Protein AF-A0A0U2IM91-F1 (afdb_monomer_lite)

Sequence (144 aa):
MKRERRTKRDIENMRHECTMYLLQYKLDPHKAFEAMVKDCLISGQSIPYYIKGIKDFIRVSEELKVKLSRTEKEEEKEQKENPIDKLKKITPEQYKAEIMPIFKQQTDKEIKISLVNLWQCIDGNCFKSITNQDIRYYQELNIV

Secondary structure (DSSP, 8-state):
---PPPPHHHHHHHHHHHHHHHHHTTT-HHHHHHHHHHHHHHHTPPPPTT--SHHHHHHHHHHHHHHHHHHHHHHHHHTT--HHHHHTT--HHHIIIIIHHHHHH---HHHHHHHHHHHHHHHTT-GGG--HHHHHHHHHTT--

Structure (mmCIF, N/CA/C/O backbone):
data_AF-A0A0U2IM91-F1
#
_entry.id   AF-A0A0U2IM91-F1
#
loop_
_atom_site.group_PDB
_atom_site.id
_atom_site.type_symbol
_atom_site.label_atom_id
_atom_site.label_alt_id
_atom_site.label_comp_id
_atom_site.label_asym_id
_atom_site.label_entity_id
_atom_site.label_seq_id
_atom_site.pdbx_PDB_ins_code
_atom_site.Cartn_x
_atom_site.Cartn_y
_atom_site.Cartn_z
_atom_site.occupancy
_atom_site.B_iso_or_equiv
_atom_site.auth_seq_id
_atom_site.auth_comp_id
_atom_site.auth_asym_id
_atom_site.auth_atom_id
_atom_site.pdbx_PDB_model_num
ATOM 1 N N . MET A 1 1 ? 29.124 1.815 -29.562 1.00 51.22 1 MET A N 1
ATOM 2 C CA . MET A 1 1 ? 27.725 2.299 -29.532 1.00 51.22 1 MET A CA 1
ATOM 3 C C . MET A 1 1 ? 27.552 3.198 -28.305 1.00 51.22 1 MET A C 1
ATOM 5 O O . MET A 1 1 ? 27.675 2.702 -27.189 1.00 51.22 1 MET A O 1
ATOM 9 N N . LYS A 1 2 ? 27.399 4.522 -28.465 1.00 51.66 2 LYS A N 1
ATOM 10 C CA . LYS A 1 2 ? 27.174 5.428 -27.319 1.00 51.66 2 LYS A CA 1
ATOM 11 C C . LYS A 1 2 ? 25.787 5.125 -26.744 1.00 51.66 2 LYS A C 1
ATOM 13 O O . LYS A 1 2 ? 24.812 5.160 -27.481 1.00 51.66 2 LYS A O 1
ATOM 18 N N . ARG A 1 3 ? 25.696 4.793 -25.450 1.00 62.66 3 ARG A N 1
ATOM 19 C CA . ARG A 1 3 ? 24.399 4.618 -24.781 1.00 62.66 3 ARG A CA 1
ATOM 20 C C . ARG A 1 3 ? 23.721 5.975 -24.711 1.00 62.66 3 ARG A C 1
ATOM 22 O O . ARG A 1 3 ? 24.177 6.846 -23.972 1.00 62.66 3 ARG A O 1
ATOM 29 N N . GLU A 1 4 ? 22.644 6.134 -25.461 1.00 77.06 4 GLU A N 1
ATOM 30 C CA . GLU A 1 4 ? 21.865 7.359 -25.441 1.00 77.06 4 GLU A CA 1
ATOM 31 C C . GLU A 1 4 ? 21.287 7.594 -24.035 1.00 77.06 4 GLU A C 1
ATOM 33 O O . GLU A 1 4 ? 20.935 6.666 -23.277 1.00 77.06 4 GLU A O 1
ATOM 38 N N . ARG A 1 5 ? 21.310 8.861 -23.622 1.00 84.06 5 ARG A N 1
ATOM 39 C CA . ARG A 1 5 ? 20.795 9.273 -22.320 1.00 84.06 5 ARG A CA 1
ATOM 40 C C . ARG A 1 5 ? 19.272 9.291 -22.410 1.00 84.06 5 ARG A C 1
ATOM 42 O O . ARG A 1 5 ? 18.724 9.819 -23.364 1.00 84.06 5 ARG A O 1
ATOM 49 N N . ARG A 1 6 ? 18.605 8.729 -21.400 1.00 88.94 6 ARG A N 1
ATOM 50 C CA . ARG A 1 6 ? 17.138 8.731 -21.322 1.00 88.94 6 ARG A CA 1
ATOM 51 C C . ARG A 1 6 ? 16.614 10.160 -21.221 1.00 88.94 6 ARG A C 1
ATOM 53 O O . ARG A 1 6 ? 17.160 10.952 -20.446 1.00 88.94 6 ARG A O 1
ATOM 60 N N . THR A 1 7 ? 15.550 10.451 -21.953 1.00 93.31 7 THR A N 1
ATOM 61 C CA . THR A 1 7 ? 14.746 11.665 -21.793 1.00 93.31 7 THR A CA 1
ATOM 62 C C . THR A 1 7 ? 13.885 11.581 -20.526 1.00 93.31 7 THR A C 1
ATOM 64 O O . THR A 1 7 ? 13.794 10.532 -19.885 1.00 93.31 7 THR A O 1
ATOM 67 N N . LYS A 1 8 ? 13.230 12.686 -20.141 1.00 93.00 8 LYS A N 1
ATOM 68 C CA . LYS A 1 8 ? 12.265 12.674 -19.024 1.00 93.00 8 LYS A CA 1
ATOM 69 C C . LYS A 1 8 ? 11.107 11.705 -19.292 1.00 93.00 8 LYS A C 1
ATOM 71 O O . LYS A 1 8 ? 10.777 10.910 -18.420 1.00 93.00 8 LYS A O 1
ATOM 76 N N . ARG A 1 9 ? 10.582 11.710 -20.521 1.00 94.06 9 ARG A N 1
ATOM 77 C CA . ARG A 1 9 ? 9.499 10.820 -20.958 1.00 94.06 9 ARG A CA 1
ATOM 78 C C . ARG A 1 9 ? 9.902 9.345 -20.901 1.00 94.06 9 ARG A C 1
ATOM 80 O O . ARG A 1 9 ? 9.136 8.523 -20.420 1.00 94.06 9 ARG A O 1
ATOM 87 N N . ASP A 1 10 ? 11.131 9.016 -21.301 1.00 93.62 10 ASP A N 1
ATOM 88 C CA . ASP A 1 10 ? 11.652 7.643 -21.191 1.00 93.62 10 ASP A CA 1
ATOM 89 C C . ASP A 1 10 ? 11.705 7.162 -19.735 1.00 93.62 10 ASP A C 1
ATOM 91 O O . ASP A 1 10 ? 11.476 5.990 -19.448 1.00 93.62 10 ASP A O 1
ATOM 95 N N . ILE A 1 11 ? 12.033 8.060 -18.801 1.00 93.50 11 ILE A N 1
ATOM 96 C CA . ILE A 1 11 ? 12.065 7.741 -17.369 1.00 93.50 11 ILE A CA 1
ATOM 97 C C . ILE A 1 11 ? 10.647 7.516 -16.837 1.00 93.50 11 ILE A C 1
ATOM 99 O O . ILE A 1 11 ? 10.451 6.614 -16.027 1.00 93.50 11 ILE A O 1
ATOM 103 N N . GLU A 1 12 ? 9.667 8.302 -17.277 1.00 94.25 12 GLU A N 1
ATOM 104 C CA . GLU A 1 12 ? 8.261 8.120 -16.896 1.00 94.25 12 GLU A CA 1
ATOM 105 C C . GLU A 1 12 ? 7.701 6.796 -17.418 1.00 94.25 12 GLU A C 1
ATOM 107 O O . GLU A 1 12 ? 7.164 6.019 -16.630 1.00 94.25 12 GLU A O 1
ATOM 112 N N . ASN A 1 13 ? 7.923 6.489 -18.698 1.00 95.12 13 ASN A N 1
ATOM 113 C CA . ASN A 1 13 ? 7.506 5.222 -19.301 1.00 95.12 13 ASN A CA 1
ATOM 114 C C . ASN A 1 13 ? 8.159 4.027 -18.597 1.00 95.12 13 ASN A C 1
ATOM 116 O O . ASN A 1 13 ? 7.469 3.098 -18.187 1.00 95.12 13 ASN A O 1
ATOM 120 N N . MET A 1 14 ? 9.477 4.088 -18.368 1.00 95.75 14 MET A N 1
ATOM 121 C CA . MET A 1 14 ? 10.200 3.052 -17.625 1.00 95.75 14 MET A CA 1
ATOM 122 C C . MET A 1 14 ? 9.622 2.854 -16.220 1.00 95.75 14 MET A C 1
ATOM 124 O O . MET A 1 14 ? 9.413 1.720 -15.799 1.00 95.75 14 MET A O 1
ATOM 128 N N . ARG A 1 15 ? 9.328 3.941 -15.494 1.00 95.12 15 ARG A N 1
ATOM 129 C CA . ARG A 1 15 ? 8.728 3.855 -14.154 1.00 95.12 15 ARG A CA 1
ATOM 130 C C . ARG A 1 15 ? 7.357 3.201 -14.193 1.00 95.12 15 ARG A C 1
ATOM 132 O O . ARG A 1 15 ? 7.091 2.345 -13.352 1.00 95.12 15 ARG A O 1
ATOM 139 N N . HIS A 1 16 ? 6.509 3.609 -15.132 1.00 94.69 16 HIS A N 1
ATOM 140 C CA . HIS A 1 16 ? 5.170 3.056 -15.283 1.00 94.69 16 HIS A CA 1
ATOM 141 C C . HIS A 1 16 ? 5.233 1.547 -15.531 1.00 94.69 16 HIS A C 1
ATOM 143 O O . HIS A 1 16 ? 4.654 0.771 -14.774 1.00 94.69 16 HIS A O 1
ATOM 149 N N . GLU A 1 17 ? 6.031 1.128 -16.509 1.00 94.19 17 GLU A N 1
ATOM 150 C CA . GLU A 1 17 ? 6.134 -0.272 -16.909 1.00 94.19 17 GLU A CA 1
ATOM 151 C C . GLU A 1 17 ? 6.753 -1.137 -15.803 1.00 94.19 17 GLU A C 1
ATOM 153 O O . GLU A 1 17 ? 6.165 -2.141 -15.407 1.00 94.19 17 GLU A O 1
ATOM 158 N N . CYS A 1 18 ? 7.868 -0.705 -15.196 1.00 95.44 18 CYS A N 1
ATOM 159 C CA . CYS A 1 18 ? 8.445 -1.403 -14.044 1.00 95.44 18 CYS A CA 1
ATOM 160 C C . CYS A 1 18 ? 7.443 -1.525 -12.887 1.00 95.44 18 CYS A C 1
ATOM 162 O O . CYS A 1 18 ? 7.387 -2.572 -12.247 1.00 95.44 18 CYS A O 1
ATOM 164 N N . THR A 1 19 ? 6.650 -0.483 -12.615 1.00 94.25 19 THR A N 1
ATOM 165 C CA . THR A 1 19 ? 5.658 -0.497 -11.526 1.00 94.25 19 THR A CA 1
ATOM 166 C C . THR A 1 19 ? 4.582 -1.552 -11.761 1.00 94.25 19 THR A C 1
ATOM 168 O O . THR A 1 19 ?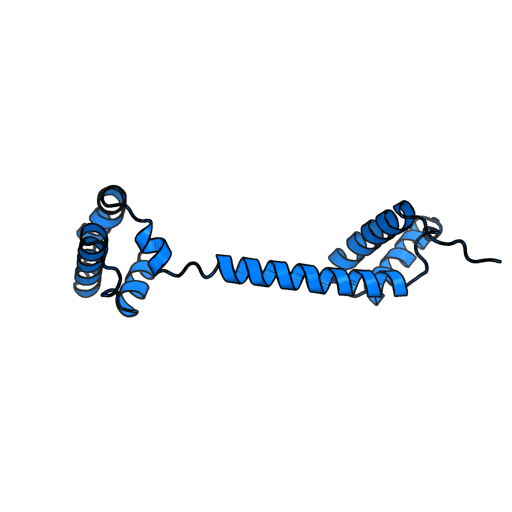 4.262 -2.287 -10.829 1.00 94.25 19 THR A O 1
ATOM 171 N N . MET A 1 20 ? 4.071 -1.677 -12.990 1.00 94.56 20 MET A N 1
ATOM 172 C CA . MET A 1 20 ? 3.038 -2.665 -13.333 1.00 94.56 20 MET A CA 1
ATOM 173 C C . MET A 1 20 ? 3.476 -4.091 -12.981 1.00 94.56 20 MET A C 1
ATOM 175 O O . MET A 1 20 ? 2.777 -4.797 -12.253 1.00 94.56 20 MET A O 1
ATOM 179 N N . TYR A 1 21 ? 4.678 -4.482 -13.406 1.00 94.69 21 TYR A N 1
ATOM 180 C CA . TYR A 1 21 ? 5.233 -5.792 -13.063 1.00 94.69 21 TYR A CA 1
ATOM 181 C C . TYR A 1 21 ? 5.579 -5.898 -11.570 1.00 94.69 21 TYR A C 1
ATOM 183 O O . TYR A 1 21 ? 5.277 -6.900 -10.928 1.00 94.69 21 TYR A O 1
ATOM 191 N N . LEU A 1 22 ? 6.188 -4.873 -10.969 1.00 94.75 22 LEU A N 1
ATOM 192 C CA . LEU A 1 22 ? 6.574 -4.922 -9.555 1.00 94.75 22 LEU A CA 1
ATOM 193 C C . LEU A 1 22 ? 5.371 -5.119 -8.626 1.00 94.75 22 LEU A C 1
ATOM 195 O O . LEU A 1 22 ? 5.481 -5.880 -7.668 1.00 94.75 22 LEU A O 1
ATOM 199 N N . LEU A 1 23 ? 4.225 -4.493 -8.906 1.00 91.00 23 LEU A N 1
ATOM 200 C CA . LEU A 1 23 ? 3.013 -4.681 -8.103 1.00 91.00 23 LEU A CA 1
ATOM 201 C C . LEU A 1 23 ? 2.474 -6.115 -8.203 1.00 91.00 23 LEU A C 1
ATOM 203 O O . LEU A 1 23 ? 2.110 -6.700 -7.183 1.00 91.00 23 LEU A O 1
ATOM 207 N N . GLN A 1 24 ? 2.506 -6.722 -9.392 1.00 92.12 24 GLN A N 1
ATOM 208 C CA . GLN A 1 24 ? 2.078 -8.111 -9.594 1.00 92.12 24 GLN A CA 1
ATOM 209 C C . GLN A 1 24 ? 2.971 -9.118 -8.849 1.00 92.12 24 GLN A C 1
ATOM 211 O O . GLN A 1 24 ? 2.486 -10.121 -8.324 1.00 92.12 24 GLN A O 1
ATOM 216 N N . TYR A 1 25 ? 4.273 -8.837 -8.758 1.00 92.88 25 TYR A N 1
ATOM 217 C CA . TYR A 1 25 ? 5.269 -9.738 -8.167 1.00 92.88 25 TYR A CA 1
ATOM 218 C C . TYR A 1 25 ? 5.727 -9.313 -6.765 1.00 92.88 25 TYR A C 1
ATOM 220 O O . TYR A 1 25 ? 6.850 -9.614 -6.359 1.00 92.88 25 TYR A O 1
ATOM 228 N N . LYS A 1 26 ? 4.857 -8.641 -5.996 1.00 90.31 26 LYS A N 1
ATOM 229 C CA . LYS A 1 26 ? 5.106 -8.262 -4.587 1.00 90.31 26 LYS A CA 1
ATOM 230 C C . LYS A 1 26 ? 6.424 -7.500 -4.385 1.00 90.31 26 LYS A C 1
ATOM 232 O O . LYS A 1 26 ? 7.160 -7.735 -3.429 1.00 90.31 26 LYS A O 1
ATOM 237 N N . LEU A 1 27 ? 6.721 -6.589 -5.306 1.00 89.31 27 LEU A N 1
ATOM 238 C CA . LEU A 1 27 ? 7.919 -5.749 -5.344 1.00 89.31 27 LEU A CA 1
ATOM 239 C C . LEU A 1 27 ? 9.246 -6.522 -5.443 1.00 89.31 27 LEU A C 1
ATOM 241 O O . LEU A 1 27 ? 10.296 -5.939 -5.160 1.00 89.31 27 LEU A O 1
ATOM 245 N N . ASP A 1 28 ? 9.233 -7.795 -5.853 1.00 93.56 28 ASP A N 1
ATOM 246 C CA . ASP A 1 28 ? 10.443 -8.562 -6.163 1.00 93.56 28 ASP A CA 1
ATOM 247 C C . ASP A 1 28 ? 10.978 -8.146 -7.549 1.00 93.56 28 ASP A C 1
ATOM 249 O O . ASP A 1 28 ? 10.369 -8.475 -8.574 1.00 93.56 28 ASP A O 1
ATOM 253 N N . PRO A 1 29 ? 12.105 -7.411 -7.619 1.00 94.69 29 PRO A N 1
ATOM 254 C CA . PRO A 1 29 ? 12.605 -6.878 -8.880 1.00 94.69 29 PRO A CA 1
ATOM 255 C C . PRO A 1 29 ? 13.158 -7.959 -9.812 1.00 94.69 29 PRO A C 1
ATOM 257 O O . PRO A 1 29 ? 13.157 -7.753 -11.025 1.00 94.69 29 PRO A O 1
ATOM 260 N N . HIS A 1 30 ? 13.609 -9.099 -9.278 1.00 95.81 30 HIS A N 1
ATOM 261 C CA . HIS A 1 30 ? 14.109 -10.204 -10.094 1.00 95.81 30 HIS A CA 1
ATOM 262 C C . HIS A 1 30 ? 12.948 -10.897 -10.796 1.00 95.81 30 HIS A C 1
ATOM 264 O O . HIS A 1 30 ? 12.947 -10.995 -12.022 1.00 95.81 30 HIS A O 1
ATOM 270 N N . LYS A 1 31 ? 11.915 -11.277 -10.037 1.00 95.75 31 LYS A N 1
ATOM 271 C CA . LYS A 1 31 ? 10.724 -11.926 -10.604 1.00 95.75 31 LYS A CA 1
ATOM 272 C C . LYS A 1 31 ? 9.972 -11.017 -11.569 1.00 95.75 31 LYS A C 1
ATOM 274 O O . LYS A 1 31 ? 9.560 -11.476 -12.629 1.00 95.75 31 LYS A O 1
ATOM 279 N N . ALA A 1 32 ? 9.836 -9.733 -11.237 1.00 95.94 32 ALA A N 1
ATOM 280 C CA . ALA A 1 32 ? 9.187 -8.754 -12.107 1.00 95.94 32 ALA A CA 1
ATOM 281 C C . ALA A 1 32 ? 9.935 -8.575 -13.440 1.00 95.94 32 ALA A C 1
ATOM 283 O O . ALA A 1 32 ? 9.312 -8.547 -14.500 1.00 95.94 32 ALA A O 1
ATOM 284 N N . PHE A 1 33 ? 11.270 -8.492 -13.402 1.00 96.88 33 PHE A N 1
ATOM 285 C CA . PHE A 1 33 ? 12.071 -8.392 -14.621 1.00 96.88 33 PHE A CA 1
ATOM 286 C C . PHE A 1 33 ? 12.005 -9.679 -15.453 1.00 96.88 33 PHE A C 1
ATOM 288 O O . PHE A 1 33 ? 11.812 -9.610 -16.664 1.00 96.88 33 PHE A O 1
ATOM 295 N N . GLU A 1 34 ? 12.112 -10.851 -14.819 1.00 96.31 34 GLU A N 1
ATOM 296 C CA . GLU A 1 34 ? 11.961 -12.140 -15.504 1.00 96.31 34 GLU A CA 1
ATOM 297 C C . GLU A 1 34 ? 10.593 -12.286 -16.174 1.00 96.31 34 GLU A C 1
ATOM 299 O O . GLU A 1 34 ? 10.516 -12.789 -17.293 1.00 96.31 34 GLU A O 1
ATOM 304 N N . ALA A 1 35 ? 9.523 -11.835 -15.517 1.00 95.88 35 ALA A N 1
ATOM 305 C CA . ALA A 1 35 ? 8.180 -11.841 -16.083 1.00 95.88 35 ALA A CA 1
ATOM 306 C C . ALA A 1 35 ? 8.082 -10.953 -17.328 1.00 95.88 35 ALA A C 1
ATOM 308 O O . ALA A 1 35 ? 7.646 -11.426 -18.371 1.00 95.88 35 ALA A O 1
ATOM 309 N N . MET A 1 36 ? 8.590 -9.719 -17.266 1.00 96.31 36 MET A N 1
ATOM 310 C CA . MET A 1 36 ? 8.612 -8.824 -18.428 1.00 96.31 36 MET A CA 1
ATOM 311 C C . MET A 1 36 ? 9.399 -9.426 -19.598 1.00 96.31 36 MET A C 1
ATOM 313 O O . MET A 1 36 ? 8.968 -9.350 -20.748 1.00 96.31 36 MET A O 1
ATOM 317 N N . VAL A 1 37 ? 10.554 -10.041 -19.322 1.00 95.56 37 VAL A N 1
ATOM 318 C CA . VAL A 1 37 ? 11.348 -10.713 -20.359 1.00 95.56 37 VAL A CA 1
ATOM 319 C C . VAL A 1 37 ? 10.558 -11.867 -20.977 1.00 95.56 37 VAL A C 1
ATOM 321 O O . VAL A 1 37 ? 10.545 -11.993 -22.200 1.00 95.56 37 VAL A O 1
ATOM 324 N N . LYS A 1 38 ? 9.871 -12.681 -20.166 1.00 95.94 38 LYS A N 1
ATOM 325 C CA . LYS A 1 38 ? 9.007 -13.763 -20.663 1.00 95.94 38 LYS A CA 1
ATOM 326 C C . LYS A 1 38 ? 7.882 -13.227 -21.546 1.00 95.94 38 LYS A C 1
ATOM 328 O O . LYS A 1 38 ? 7.695 -13.754 -22.636 1.00 95.94 38 LYS A O 1
ATOM 333 N N . ASP A 1 39 ? 7.204 -12.162 -21.135 1.00 95.31 39 ASP A N 1
ATOM 334 C CA . ASP A 1 39 ? 6.096 -11.575 -21.898 1.00 95.31 39 ASP A CA 1
ATOM 335 C C . ASP A 1 39 ? 6.569 -10.988 -23.237 1.00 95.31 39 ASP A C 1
ATOM 337 O O . ASP A 1 39 ? 5.933 -11.199 -24.272 1.00 95.31 39 ASP A O 1
ATOM 341 N N . CYS A 1 40 ? 7.736 -10.335 -23.258 1.00 94.38 40 CYS A N 1
ATOM 342 C CA . CYS A 1 40 ? 8.383 -9.872 -24.492 1.00 94.38 40 CYS A CA 1
ATOM 343 C C . CYS A 1 40 ? 8.716 -11.044 -25.432 1.00 94.38 40 CYS A C 1
ATOM 345 O O . CYS A 1 40 ? 8.435 -10.989 -26.627 1.00 94.38 40 CYS A O 1
ATOM 347 N N . LEU A 1 41 ? 9.264 -12.139 -24.892 1.00 94.12 41 LEU A N 1
ATOM 348 C CA . LEU A 1 41 ? 9.589 -13.332 -25.679 1.00 94.12 41 LEU A CA 1
ATOM 349 C C . LEU A 1 41 ? 8.337 -14.016 -26.245 1.00 94.12 41 LEU A C 1
ATOM 351 O O . LEU A 1 41 ? 8.341 -14.409 -27.408 1.00 94.12 41 LEU A O 1
ATOM 355 N N . ILE A 1 42 ? 7.267 -14.130 -25.451 1.00 95.06 42 ILE A N 1
ATOM 356 C CA . ILE A 1 42 ? 5.997 -14.749 -25.868 1.00 95.06 42 ILE A CA 1
ATOM 357 C C . ILE A 1 42 ? 5.301 -13.902 -26.940 1.00 95.06 42 ILE A C 1
ATOM 359 O O . ILE A 1 42 ? 4.773 -14.442 -27.908 1.00 95.06 42 ILE A O 1
ATOM 363 N N . SER A 1 43 ? 5.316 -12.577 -26.789 1.00 93.62 43 SER A N 1
ATOM 364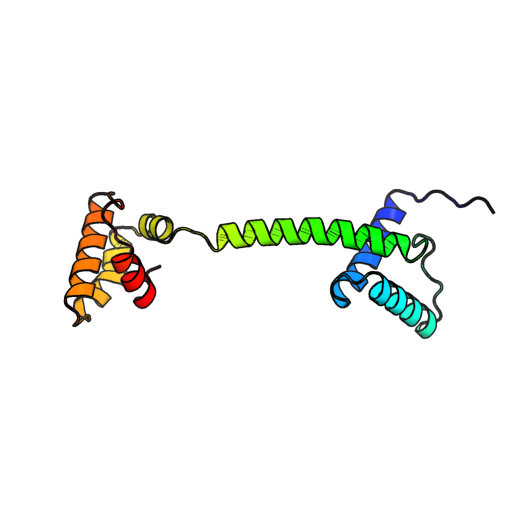 C CA . SER A 1 43 ? 4.708 -11.639 -27.745 1.00 93.62 43 SER A CA 1
ATOM 365 C C . SER A 1 43 ? 5.565 -11.375 -28.988 1.00 93.62 43 SER A C 1
ATOM 367 O O . SER A 1 43 ? 5.105 -10.714 -29.919 1.00 93.62 43 SER A O 1
ATOM 369 N N . GLY A 1 44 ? 6.812 -11.860 -29.013 1.00 93.75 44 GLY A N 1
ATOM 370 C CA . GLY A 1 44 ? 7.781 -11.558 -30.068 1.00 93.75 44 GLY A CA 1
ATOM 371 C C . GLY A 1 44 ? 8.234 -10.093 -30.086 1.00 93.75 44 GLY A C 1
ATOM 372 O O . GLY A 1 44 ? 8.819 -9.644 -31.072 1.00 93.75 44 GLY A O 1
ATOM 373 N N . GLN A 1 45 ? 7.959 -9.332 -29.025 1.00 92.62 45 GLN A N 1
ATOM 374 C CA . GLN A 1 45 ? 8.355 -7.935 -28.912 1.00 92.62 45 GLN A CA 1
ATOM 375 C C . GLN A 1 45 ? 9.752 -7.809 -28.302 1.00 92.62 45 GLN A C 1
ATOM 377 O O . GLN A 1 45 ? 10.150 -8.549 -27.403 1.00 92.62 45 GLN A O 1
ATOM 382 N N . SER A 1 46 ? 10.524 -6.836 -28.782 1.00 92.00 46 SER A N 1
ATOM 383 C CA . SER A 1 46 ? 11.785 -6.474 -28.137 1.00 92.00 46 SER A CA 1
ATOM 384 C C . SER A 1 46 ? 11.519 -5.760 -26.817 1.00 92.00 46 SER A C 1
ATOM 386 O O . SER A 1 46 ? 10.613 -4.930 -26.742 1.00 92.00 46 SER A O 1
ATOM 388 N N . ILE A 1 47 ? 12.382 -5.987 -25.824 1.00 91.62 47 ILE A N 1
ATOM 389 C CA . ILE A 1 47 ? 12.361 -5.219 -24.575 1.00 91.62 47 ILE A CA 1
ATOM 390 C C . ILE A 1 47 ? 12.418 -3.714 -24.904 1.00 91.62 47 ILE A C 1
ATOM 392 O O . ILE A 1 47 ? 13.288 -3.304 -25.684 1.00 91.62 47 ILE A O 1
ATOM 396 N N . PRO A 1 48 ? 11.540 -2.883 -24.312 1.00 92.31 48 PRO A N 1
ATOM 397 C CA . PRO A 1 48 ? 11.516 -1.451 -24.575 1.00 92.31 48 PRO A CA 1
ATOM 398 C C . PRO A 1 48 ? 12.875 -0.785 -24.339 1.00 92.31 48 PRO A C 1
ATOM 400 O O . PRO A 1 48 ? 13.514 -0.972 -23.304 1.00 92.31 48 PRO A O 1
ATOM 403 N N . TYR A 1 49 ? 13.311 0.049 -25.287 1.00 92.19 49 TYR A N 1
ATOM 404 C CA . TYR A 1 49 ? 14.659 0.637 -25.293 1.00 92.19 49 TYR A CA 1
ATOM 405 C C . TYR A 1 49 ? 14.979 1.495 -24.051 1.00 92.19 49 TYR A C 1
ATOM 407 O O . TYR A 1 49 ? 16.146 1.687 -23.693 1.00 92.19 49 TYR A O 1
ATOM 415 N N . TYR A 1 50 ? 13.954 2.041 -23.391 1.00 92.69 50 TYR A N 1
ATOM 416 C CA . TYR A 1 50 ? 14.092 2.867 -22.191 1.00 92.69 50 TYR A CA 1
ATOM 417 C C . TYR A 1 50 ? 14.270 2.046 -20.898 1.00 92.69 50 TYR A C 1
ATOM 419 O O . TYR A 1 50 ? 14.654 2.615 -19.864 1.00 92.69 50 TYR A O 1
ATOM 427 N N . ILE A 1 51 ? 14.073 0.723 -20.963 1.00 93.38 51 ILE A N 1
ATOM 428 C CA . ILE A 1 51 ? 14.384 -0.233 -19.899 1.00 93.38 51 ILE A CA 1
ATOM 429 C C . ILE A 1 51 ? 15.797 -0.767 -20.131 1.00 93.38 51 ILE A C 1
ATOM 431 O O . ILE A 1 51 ? 16.072 -1.524 -21.057 1.00 93.38 51 ILE A O 1
ATOM 435 N N . LYS A 1 52 ? 16.732 -0.383 -19.258 1.00 90.31 52 LYS A N 1
ATOM 436 C CA . LYS A 1 52 ? 18.154 -0.752 -19.380 1.00 90.31 52 LYS A CA 1
ATOM 437 C C . LYS A 1 52 ? 18.498 -2.070 -18.675 1.00 90.31 52 LYS A C 1
ATOM 439 O O . LYS A 1 52 ? 19.678 -2.410 -18.569 1.00 90.31 52 LYS A O 1
ATOM 444 N N . GLY A 1 53 ? 17.488 -2.793 -18.192 1.00 91.94 53 GLY A N 1
ATOM 445 C CA . GLY A 1 53 ? 17.594 -4.091 -17.525 1.00 91.94 53 GLY A CA 1
ATOM 446 C C . GLY A 1 53 ? 17.166 -4.051 -16.057 1.00 91.94 53 GLY A C 1
ATOM 447 O O . GLY A 1 53 ? 16.593 -3.072 -15.581 1.00 91.94 53 GLY A O 1
ATOM 448 N N . ILE A 1 54 ? 17.504 -5.108 -15.316 1.00 95.44 54 ILE A N 1
ATOM 449 C CA . ILE A 1 54 ? 17.051 -5.333 -13.932 1.00 95.44 54 ILE A CA 1
ATOM 450 C C . ILE A 1 54 ? 17.333 -4.177 -12.956 1.0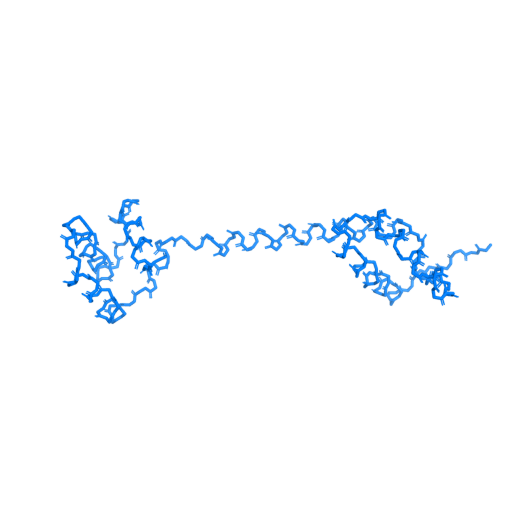0 95.44 54 ILE A C 1
ATOM 452 O O . ILE A 1 54 ? 16.577 -3.960 -12.015 1.00 95.44 54 ILE A O 1
ATOM 456 N N . LYS A 1 55 ? 18.383 -3.377 -13.186 1.00 94.31 55 LYS A N 1
ATOM 457 C CA . LYS A 1 55 ? 18.706 -2.222 -12.327 1.00 94.31 55 LYS A CA 1
ATOM 458 C C . LYS A 1 55 ? 17.580 -1.189 -12.270 1.00 94.31 55 LYS A C 1
ATOM 460 O O . LYS A 1 55 ? 17.426 -0.520 -11.252 1.00 94.31 55 LYS A O 1
ATOM 465 N N . ASP A 1 56 ? 16.809 -1.053 -13.346 1.00 94.81 56 ASP A N 1
ATOM 466 C CA . ASP A 1 56 ? 15.651 -0.162 -13.356 1.00 94.81 56 ASP A CA 1
ATOM 467 C C . ASP A 1 56 ? 14.537 -0.690 -12.442 1.00 94.81 56 ASP A C 1
ATOM 469 O O . ASP A 1 56 ? 13.992 0.079 -11.654 1.00 94.81 56 ASP A O 1
ATOM 473 N N . PHE A 1 57 ? 14.300 -2.004 -12.442 1.00 96.81 57 PHE A N 1
ATOM 474 C CA . PHE A 1 57 ? 13.343 -2.664 -11.550 1.00 96.81 57 PHE A CA 1
ATOM 475 C C . PHE A 1 57 ? 13.754 -2.567 -10.079 1.00 96.81 57 PHE A C 1
ATOM 477 O O . PHE A 1 57 ? 12.913 -2.271 -9.235 1.00 96.81 57 PHE A O 1
ATOM 484 N N . ILE A 1 58 ? 15.041 -2.758 -9.766 1.00 95.12 58 ILE A N 1
ATOM 485 C CA . ILE A 1 58 ? 15.561 -2.607 -8.395 1.00 95.12 58 ILE A CA 1
ATOM 486 C C . ILE A 1 58 ? 15.299 -1.187 -7.888 1.00 95.12 58 ILE A C 1
ATOM 488 O O . ILE A 1 58 ? 14.683 -1.011 -6.839 1.00 95.12 58 ILE A O 1
ATOM 492 N N . ARG A 1 59 ? 15.682 -0.173 -8.674 1.00 94.31 59 ARG A N 1
ATOM 493 C CA . ARG A 1 59 ? 15.482 1.231 -8.301 1.00 94.31 59 ARG A CA 1
ATOM 494 C C . ARG A 1 59 ? 14.004 1.569 -8.091 1.00 94.31 59 ARG A C 1
ATOM 496 O O . ARG A 1 59 ? 13.664 2.227 -7.115 1.00 94.31 59 ARG A O 1
ATOM 503 N N . VAL A 1 60 ? 13.124 1.142 -9.000 1.00 94.19 60 VAL A N 1
ATOM 504 C CA . VAL A 1 60 ? 11.683 1.420 -8.875 1.00 94.19 60 VAL A CA 1
ATOM 505 C C . VAL A 1 60 ? 11.079 0.664 -7.684 1.00 94.19 60 VAL A C 1
ATOM 507 O O . VAL A 1 60 ? 10.250 1.229 -6.978 1.00 94.19 60 VAL A O 1
ATOM 510 N N . SER A 1 61 ? 11.530 -0.562 -7.396 1.00 94.19 61 SER A N 1
ATOM 511 C CA . SER A 1 61 ? 11.105 -1.327 -6.212 1.00 94.19 61 SER A CA 1
ATOM 512 C C . SER A 1 61 ? 11.441 -0.594 -4.913 1.00 94.19 61 SER A C 1
ATOM 514 O O . SER A 1 61 ? 10.580 -0.448 -4.048 1.00 94.19 61 SER A O 1
ATOM 516 N N . GLU A 1 62 ? 12.660 -0.068 -4.788 1.00 92.56 62 GLU A N 1
ATOM 517 C CA . GLU A 1 62 ? 13.074 0.728 -3.626 1.00 92.56 62 GLU A CA 1
ATOM 518 C C . GLU A 1 62 ? 12.233 2.005 -3.477 1.00 92.56 62 GLU A C 1
ATOM 520 O O . GLU A 1 62 ? 11.731 2.287 -2.386 1.00 92.56 62 GLU A O 1
ATOM 525 N N . GLU A 1 63 ? 12.006 2.741 -4.573 1.00 90.81 63 GLU A N 1
ATOM 526 C CA . GLU A 1 63 ? 11.136 3.927 -4.577 1.00 90.81 63 GLU A CA 1
ATOM 527 C C . GLU A 1 63 ? 9.698 3.585 -4.131 1.00 90.81 63 GLU A C 1
ATOM 529 O O . GLU A 1 63 ? 9.093 4.338 -3.363 1.00 90.81 63 GLU A O 1
ATOM 534 N N . LEU A 1 64 ? 9.149 2.451 -4.583 1.00 89.69 64 LEU A N 1
ATOM 535 C CA . LEU A 1 64 ? 7.799 1.996 -4.229 1.00 89.69 64 LEU A CA 1
ATOM 536 C C . LEU A 1 64 ? 7.700 1.529 -2.775 1.00 89.69 64 LEU A C 1
ATOM 538 O O . LEU A 1 64 ? 6.741 1.894 -2.102 1.00 89.69 64 LEU A O 1
ATOM 542 N N . LYS A 1 65 ? 8.693 0.798 -2.255 1.00 88.19 65 LYS A N 1
ATOM 543 C CA . LYS A 1 65 ? 8.732 0.380 -0.840 1.00 88.19 65 LYS A CA 1
ATOM 544 C C . LYS A 1 65 ? 8.700 1.575 0.109 1.00 88.19 65 LYS A C 1
ATOM 546 O O . LYS A 1 65 ? 8.008 1.552 1.126 1.00 88.19 65 LYS A O 1
ATOM 551 N N . VAL A 1 66 ? 9.417 2.649 -0.226 1.00 83.31 66 VAL A N 1
ATOM 552 C CA . VAL A 1 66 ? 9.405 3.880 0.580 1.00 83.31 66 VAL A CA 1
ATOM 553 C C . VAL A 1 66 ? 8.044 4.573 0.518 1.00 83.31 66 VAL A C 1
ATOM 555 O O . VAL A 1 66 ? 7.600 5.122 1.521 1.00 83.31 66 VAL A O 1
ATOM 558 N N . LYS A 1 67 ? 7.368 4.555 -0.635 1.00 80.06 67 LYS A N 1
ATOM 559 C CA . LYS A 1 67 ? 6.030 5.146 -0.775 1.00 80.06 67 LYS A CA 1
ATOM 560 C C . LYS A 1 67 ? 4.972 4.342 -0.023 1.00 80.06 67 LYS A C 1
ATOM 562 O O . LYS A 1 67 ? 4.255 4.926 0.773 1.00 80.06 67 LYS A O 1
ATOM 567 N N . LEU A 1 68 ? 4.942 3.024 -0.207 1.00 76.38 68 LEU A N 1
ATOM 568 C CA . LEU A 1 68 ? 3.979 2.142 0.456 1.00 76.38 68 LEU A CA 1
ATOM 569 C C . LEU A 1 68 ? 4.148 2.164 1.976 1.00 76.38 68 LEU A C 1
ATOM 571 O O . LEU A 1 68 ? 3.168 2.337 2.681 1.00 76.38 68 LEU A O 1
ATOM 575 N N . SER A 1 69 ? 5.383 2.145 2.487 1.00 70.56 69 SER A N 1
ATOM 576 C CA . SER A 1 69 ? 5.619 2.264 3.937 1.00 70.56 69 SER A CA 1
ATOM 577 C C . SER A 1 69 ? 5.252 3.636 4.518 1.00 70.56 69 SER A C 1
ATOM 579 O O . SER A 1 69 ? 5.079 3.766 5.729 1.00 70.56 69 SER A O 1
ATOM 581 N N . ARG A 1 70 ? 5.156 4.686 3.691 1.00 64.44 70 ARG A N 1
ATOM 582 C CA . ARG A 1 70 ? 4.605 5.983 4.115 1.00 64.44 70 ARG A CA 1
ATOM 583 C C . ARG A 1 70 ? 3.083 5.949 4.141 1.00 64.44 70 ARG A C 1
ATOM 585 O O . ARG A 1 70 ? 2.522 6.416 5.122 1.00 64.44 70 ARG A O 1
ATOM 592 N N . THR A 1 71 ? 2.453 5.356 3.131 1.00 60.56 71 THR A N 1
ATOM 593 C CA . THR A 1 71 ? 0.996 5.180 3.082 1.00 60.56 71 THR A CA 1
ATOM 594 C C . THR A 1 71 ? 0.507 4.287 4.224 1.00 60.56 71 THR A C 1
ATOM 596 O O . THR A 1 71 ? -0.391 4.689 4.946 1.00 60.56 71 THR A O 1
ATOM 599 N N . GLU A 1 72 ? 1.178 3.166 4.504 1.00 58.84 72 GLU A N 1
ATOM 600 C CA . GLU A 1 72 ? 0.867 2.297 5.653 1.00 5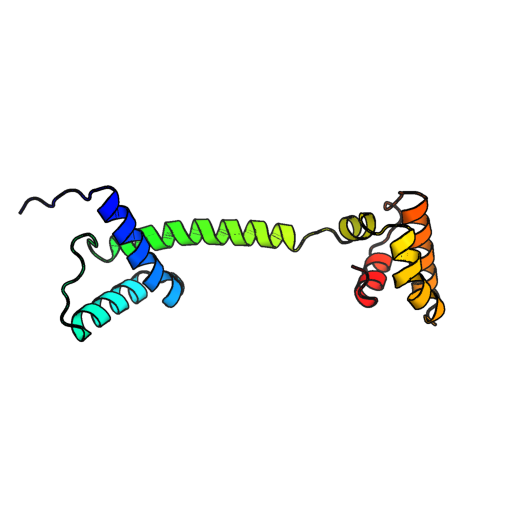8.84 72 GLU A CA 1
ATOM 601 C C . GLU A 1 72 ? 0.983 3.044 6.991 1.00 58.84 72 GLU A C 1
ATOM 603 O O . GLU A 1 72 ? 0.176 2.849 7.891 1.00 58.84 72 GLU A O 1
ATOM 608 N N . LYS A 1 73 ? 1.954 3.958 7.130 1.00 56.66 73 LYS A N 1
ATOM 609 C CA . LYS A 1 73 ? 2.089 4.802 8.332 1.00 56.66 73 LYS A CA 1
ATOM 610 C C . LYS A 1 73 ? 1.024 5.890 8.443 1.00 56.66 73 LYS A C 1
ATOM 612 O O . LYS A 1 73 ? 0.814 6.408 9.540 1.00 56.66 73 LYS A O 1
ATOM 617 N N . GLU A 1 74 ? 0.420 6.299 7.336 1.00 53.81 74 GLU A N 1
ATOM 618 C CA . GLU A 1 74 ? -0.709 7.230 7.317 1.00 53.81 74 GLU A CA 1
ATOM 619 C C . GLU A 1 74 ? -2.016 6.476 7.606 1.00 53.81 74 GLU A C 1
ATOM 621 O O . GLU A 1 74 ? -2.782 6.913 8.461 1.00 53.81 74 GLU A O 1
ATOM 626 N N . GLU A 1 75 ? -2.194 5.275 7.054 1.00 51.94 75 GLU A N 1
ATOM 627 C CA . GLU A 1 75 ? -3.318 4.380 7.356 1.00 51.94 75 GLU A CA 1
ATOM 628 C C . GLU A 1 75 ? -3.288 3.863 8.808 1.00 51.94 75 GLU A C 1
ATOM 630 O O . GLU A 1 75 ? -4.322 3.831 9.470 1.00 51.94 75 GLU A O 1
ATOM 635 N N . GLU A 1 76 ? -2.117 3.552 9.379 1.00 48.84 76 GLU A N 1
ATOM 636 C CA . GLU A 1 76 ? -1.980 3.244 10.815 1.00 48.84 76 GLU A CA 1
ATOM 637 C C . GLU A 1 76 ? -2.307 4.446 11.715 1.00 48.84 76 GLU A C 1
ATOM 639 O O . GLU A 1 76 ? -2.654 4.270 12.887 1.00 48.84 76 GLU A O 1
ATOM 644 N N . LYS A 1 77 ? -2.177 5.676 11.204 1.00 49.78 77 LYS A N 1
ATOM 645 C CA . LYS A 1 77 ? -2.594 6.885 11.926 1.00 49.78 77 LYS A CA 1
ATOM 646 C C . LYS A 1 77 ? -4.097 7.122 11.806 1.00 49.78 77 LYS A C 1
ATOM 648 O O . LYS A 1 77 ? -4.690 7.552 12.788 1.00 49.78 77 LYS A O 1
ATOM 653 N N . GLU A 1 78 ? -4.714 6.788 10.675 1.00 48.50 78 GLU A N 1
ATOM 654 C CA . GLU A 1 78 ? -6.173 6.837 10.505 1.00 48.50 78 GLU A CA 1
ATOM 655 C C . GLU A 1 78 ? -6.891 5.708 11.268 1.00 48.50 78 GLU A C 1
ATOM 657 O O . GLU A 1 78 ? -7.931 5.942 11.881 1.00 48.50 78 GLU A O 1
ATOM 662 N N . GLN A 1 79 ? -6.303 4.509 11.358 1.00 49.09 79 GLN A N 1
ATOM 663 C CA . GLN A 1 79 ? -6.823 3.412 12.194 1.00 49.09 79 GLN A CA 1
ATOM 664 C C . GLN A 1 79 ? -6.615 3.636 13.702 1.00 49.09 79 GLN A C 1
ATOM 666 O O . GLN A 1 79 ? -7.197 2.924 14.520 1.00 49.09 79 GLN A O 1
ATOM 671 N N . LYS A 1 80 ? -5.828 4.647 14.089 1.00 49.97 80 LYS A N 1
ATOM 672 C CA . LYS A 1 80 ? -5.683 5.125 15.471 1.00 49.97 80 LYS A CA 1
ATOM 673 C C . LYS A 1 80 ? -6.419 6.448 15.699 1.00 49.97 80 LYS A C 1
ATOM 675 O O . LYS A 1 80 ? -5.921 7.295 16.442 1.00 49.97 80 LYS A O 1
ATOM 680 N N . GLU A 1 81 ? -7.614 6.642 15.134 1.00 53.25 81 GLU A N 1
ATOM 681 C CA . GLU A 1 81 ? -8.539 7.576 15.786 1.00 53.25 81 GLU A CA 1
ATOM 682 C C . GLU A 1 81 ? -8.776 7.056 17.207 1.00 53.25 81 GLU A C 1
ATOM 684 O O . GLU A 1 81 ? -9.382 6.003 17.417 1.00 53.25 81 GLU A O 1
ATOM 689 N N . ASN A 1 82 ? -8.210 7.765 18.185 1.00 68.00 82 ASN A N 1
ATOM 690 C CA . ASN A 1 82 ? -8.353 7.447 19.593 1.00 68.00 82 ASN A CA 1
ATOM 691 C C . ASN A 1 82 ? -9.860 7.303 19.873 1.00 68.00 82 ASN A C 1
ATOM 693 O O . ASN A 1 82 ? -10.610 8.202 19.486 1.00 68.00 82 ASN A O 1
ATOM 697 N N . PRO A 1 83 ? -10.336 6.221 20.515 1.00 68.69 83 PRO A N 1
ATOM 698 C CA . PRO A 1 83 ? -11.758 6.043 20.814 1.00 68.69 83 PRO A CA 1
ATOM 699 C C . PRO A 1 83 ? -12.382 7.291 21.455 1.00 68.69 83 PRO A C 1
ATOM 701 O O . PRO A 1 83 ? -13.511 7.666 21.165 1.00 68.69 83 PRO A O 1
ATOM 704 N N . ILE A 1 84 ? -11.594 8.020 22.245 1.00 71.06 84 ILE A N 1
ATOM 705 C CA . ILE A 1 84 ? -11.982 9.295 22.852 1.00 71.06 84 ILE A CA 1
ATOM 706 C C . ILE A 1 84 ? -12.280 10.388 21.809 1.00 71.06 84 ILE A C 1
ATOM 708 O O . ILE A 1 84 ? -13.209 11.168 21.994 1.00 71.06 84 ILE A O 1
ATOM 712 N N . ASP A 1 85 ? -11.525 10.468 20.716 1.00 72.81 85 ASP A N 1
ATOM 713 C CA . ASP A 1 85 ? -11.742 11.470 19.667 1.00 72.81 85 ASP A CA 1
ATOM 714 C C . ASP A 1 85 ? -12.970 11.152 18.806 1.00 72.81 85 ASP A C 1
ATOM 716 O O . ASP A 1 85 ? -13.638 12.077 18.350 1.00 72.81 85 ASP A O 1
ATOM 720 N N . LYS A 1 86 ? -13.338 9.872 18.660 1.00 74.38 86 LYS A N 1
ATOM 721 C CA . LYS A 1 86 ? -14.648 9.482 18.114 1.00 74.38 86 LYS A CA 1
ATOM 722 C C . LYS A 1 86 ? -15.786 9.836 19.074 1.00 74.38 86 LYS A C 1
ATOM 724 O O . LYS A 1 86 ? -16.773 10.425 18.645 1.00 74.38 86 LYS A O 1
ATOM 729 N N . LEU A 1 87 ? -15.622 9.576 20.375 1.00 76.31 87 LEU A N 1
ATOM 730 C CA . LEU A 1 87 ? -16.616 9.936 21.397 1.00 76.31 87 LEU A CA 1
ATOM 731 C C . LEU A 1 87 ? -16.860 11.453 21.475 1.00 76.31 87 LEU A C 1
ATOM 733 O O . LEU A 1 87 ? -17.998 11.875 21.655 1.00 76.31 87 LEU A O 1
ATOM 737 N N . LYS A 1 88 ? -15.827 12.282 21.272 1.00 77.31 88 LYS A N 1
ATOM 738 C CA . LYS A 1 88 ? -15.961 13.752 21.197 1.00 77.31 88 LYS A CA 1
ATOM 739 C C . LYS A 1 88 ? -16.798 14.243 20.015 1.00 77.31 88 LYS A C 1
ATOM 741 O O . LYS A 1 88 ? -17.282 15.370 20.059 1.00 77.31 88 LYS A O 1
ATOM 746 N N . LYS A 1 89 ? -16.926 13.449 18.948 1.00 80.88 89 LYS A N 1
ATOM 747 C CA . LYS A 1 89 ? -17.734 13.805 17.770 1.00 80.88 89 LYS A CA 1
ATOM 748 C C . LYS A 1 89 ? -19.224 13.519 17.981 1.00 80.88 89 LYS A C 1
ATOM 750 O O . LYS A 1 89 ? -20.026 13.996 17.185 1.00 80.88 89 LYS A O 1
ATOM 755 N N . ILE A 1 90 ? -19.587 12.766 19.024 1.00 80.94 90 ILE A N 1
ATOM 756 C CA . ILE A 1 90 ? -20.978 12.427 19.331 1.00 80.94 90 ILE A CA 1
ATOM 757 C C . ILE A 1 90 ? -21.677 13.665 19.888 1.00 80.94 90 ILE A C 1
ATOM 759 O O . ILE A 1 90 ? -21.319 14.167 20.956 1.00 80.94 90 ILE A O 1
ATOM 763 N N . THR A 1 91 ? -22.695 14.148 19.181 1.00 81.31 91 THR A N 1
ATOM 764 C CA . THR A 1 91 ? -23.509 15.266 19.666 1.00 81.31 91 THR A CA 1
ATOM 765 C C . THR A 1 91 ? -24.565 14.797 20.676 1.00 81.31 91 THR A C 1
ATOM 767 O O . THR A 1 91 ? -24.957 13.622 20.680 1.00 81.31 91 THR A O 1
ATOM 770 N N . PRO A 1 92 ? -25.091 15.696 21.529 1.00 81.12 92 PRO A N 1
ATOM 771 C CA . PRO A 1 92 ? -26.173 15.357 22.452 1.00 81.12 92 PRO A CA 1
ATOM 772 C C . PRO A 1 92 ? -27.419 14.785 21.752 1.00 81.12 92 PRO A C 1
ATOM 774 O O . PRO A 1 92 ? -28.126 13.943 22.311 1.00 81.12 92 PRO A O 1
ATOM 777 N N . GLU A 1 93 ? -27.696 15.226 20.524 1.00 81.62 93 GLU A N 1
ATOM 778 C CA . GLU A 1 93 ? -28.799 14.734 19.697 1.00 81.62 93 GLU A CA 1
ATOM 779 C C . GLU A 1 93 ? -28.548 13.301 19.216 1.00 81.62 93 GLU A C 1
ATOM 781 O O . GLU A 1 93 ? -29.448 12.464 19.308 1.00 81.62 93 GLU A O 1
ATOM 786 N N . GLN A 1 94 ? -27.322 12.998 18.778 1.00 81.06 94 GLN A N 1
ATOM 787 C CA . GLN A 1 94 ? -26.919 11.649 18.368 1.00 81.06 94 GLN A CA 1
ATOM 788 C C . GLN A 1 94 ? -26.973 10.673 19.543 1.00 81.06 94 GLN A C 1
ATOM 790 O O . GLN A 1 94 ? -27.521 9.578 19.417 1.00 81.06 94 GLN A O 1
ATOM 795 N N . TYR A 1 95 ? -26.521 11.099 20.725 1.00 82.00 95 TYR A N 1
ATOM 796 C CA . TYR A 1 95 ? -26.636 10.286 21.934 1.00 82.00 95 TYR A CA 1
ATOM 797 C C . TYR A 1 95 ? -28.100 9.918 22.235 1.00 82.00 95 TYR A C 1
ATOM 799 O O . TYR A 1 95 ? -28.417 8.766 22.543 1.00 82.00 95 TYR A O 1
ATOM 807 N N . LYS A 1 96 ? -29.026 10.879 22.118 1.00 81.69 96 LYS A N 1
ATOM 808 C CA . LYS A 1 96 ? -30.459 10.635 22.351 1.00 81.69 96 LYS A CA 1
ATOM 809 C C . LYS A 1 96 ? -31.088 9.718 21.302 1.00 81.69 96 LYS A C 1
ATOM 811 O O . LYS A 1 96 ? -31.994 8.962 21.653 1.00 81.69 96 LYS A O 1
ATOM 816 N N . ALA A 1 97 ? -30.642 9.792 20.052 1.00 81.38 97 ALA A N 1
ATOM 817 C CA . ALA A 1 97 ? -31.185 8.991 18.962 1.00 81.38 97 ALA A CA 1
ATOM 818 C C . ALA A 1 97 ? -30.657 7.548 18.973 1.00 81.38 97 ALA A C 1
ATOM 820 O O . ALA A 1 97 ? -31.440 6.617 18.801 1.00 81.38 97 ALA A O 1
ATOM 821 N N . GLU A 1 98 ? -29.358 7.358 19.214 1.00 82.06 98 GLU A N 1
ATOM 822 C CA . GLU A 1 98 ? -28.676 6.080 18.965 1.00 82.06 98 GLU A CA 1
ATOM 823 C C . GLU A 1 98 ? -28.280 5.354 20.258 1.00 82.06 98 GLU A C 1
ATOM 825 O O . GLU A 1 98 ? -28.424 4.137 20.355 1.00 82.06 98 GLU A O 1
ATOM 830 N N . ILE A 1 99 ? -27.870 6.085 21.300 1.00 82.31 99 ILE A N 1
ATOM 831 C CA . ILE A 1 99 ? -27.310 5.498 22.532 1.00 82.31 99 ILE A CA 1
ATOM 832 C C . ILE A 1 99 ? -28.375 5.341 23.631 1.00 82.31 99 ILE A C 1
ATOM 834 O O . ILE A 1 99 ? -28.394 4.350 24.365 1.00 82.31 99 ILE A O 1
ATOM 838 N N . MET A 1 100 ? -29.332 6.268 23.725 1.00 82.50 100 MET A N 1
ATOM 839 C CA . MET A 1 100 ? -30.447 6.194 24.682 1.00 82.50 100 MET A CA 1
ATOM 840 C C . MET A 1 100 ? -31.328 4.934 24.522 1.00 82.50 100 MET A C 1
ATOM 842 O O . MET A 1 100 ? -31.741 4.370 25.541 1.00 82.50 100 MET A O 1
ATOM 846 N N . PRO A 1 101 ? -31.641 4.447 23.303 1.00 84.38 101 PRO A N 1
ATOM 847 C CA . PRO A 1 101 ? -32.348 3.177 23.135 1.00 84.38 101 PRO A CA 1
ATOM 848 C C . PRO A 1 101 ? -31.545 1.986 23.668 1.00 84.38 101 PRO A C 1
ATOM 850 O O . PRO A 1 101 ? -32.117 1.127 24.340 1.00 84.38 101 PRO A O 1
ATOM 853 N N . ILE A 1 102 ? -30.224 1.977 23.446 1.00 82.50 102 ILE A N 1
ATOM 854 C CA . ILE A 1 102 ? -29.311 0.942 23.953 1.00 82.50 102 ILE A CA 1
ATOM 855 C C . ILE A 1 102 ? -29.335 0.946 25.484 1.00 82.50 102 ILE A C 1
ATOM 857 O O . ILE A 1 102 ? -29.556 -0.094 26.098 1.00 82.50 102 ILE A O 1
ATOM 861 N N . PHE A 1 103 ? -29.236 2.121 26.114 1.00 82.69 103 PHE A N 1
ATOM 862 C CA . PHE A 1 103 ? -29.355 2.256 27.570 1.00 82.69 103 PHE A CA 1
ATOM 863 C C . PHE A 1 103 ? -30.665 1.666 28.123 1.00 82.69 103 PHE A C 1
ATOM 865 O O . PHE A 1 103 ? -30.659 0.990 29.155 1.00 82.69 103 PHE A O 1
ATOM 872 N N . LYS A 1 104 ? -31.793 1.896 27.437 1.00 81.38 104 LYS A N 1
ATOM 873 C CA . LYS A 1 104 ? -33.108 1.374 27.851 1.00 81.38 104 LYS A CA 1
ATOM 874 C C . LYS A 1 104 ? -33.212 -0.146 27.725 1.00 81.38 104 LYS A C 1
ATOM 876 O O . LYS A 1 104 ? -33.920 -0.757 28.522 1.00 81.38 104 LYS A O 1
ATOM 881 N N . GLN A 1 105 ? -32.534 -0.738 26.745 1.00 84.56 105 GLN A N 1
ATOM 882 C CA . GLN A 1 105 ? -32.538 -2.183 26.504 1.00 84.56 105 GLN A CA 1
ATOM 883 C C . GLN A 1 105 ? -31.491 -2.934 27.332 1.00 84.56 105 GLN A C 1
ATOM 885 O O . GLN A 1 105 ? -31.632 -4.137 27.539 1.00 84.56 105 GLN A O 1
ATOM 890 N N . GLN A 1 106 ? -30.462 -2.245 27.831 1.00 80.00 106 GLN A N 1
ATOM 891 C CA . GLN A 1 106 ? -29.407 -2.898 28.593 1.00 80.00 106 GLN A CA 1
ATOM 892 C C . GLN A 1 106 ? -29.893 -3.438 29.937 1.00 80.00 106 GLN A C 1
ATOM 894 O O . GLN A 1 106 ? -30.640 -2.788 30.671 1.00 80.00 106 GLN A O 1
ATOM 899 N N . THR A 1 107 ? -29.435 -4.634 30.288 1.00 80.19 107 THR A N 1
ATOM 900 C CA . THR A 1 107 ? -29.716 -5.259 31.588 1.00 80.19 107 THR A CA 1
ATOM 901 C C . THR A 1 107 ? -28.533 -5.166 32.540 1.00 80.19 107 THR A C 1
ATOM 903 O O . THR A 1 107 ? -28.740 -5.180 33.752 1.00 80.19 107 THR A O 1
ATOM 906 N N . ASP A 1 108 ? -27.319 -5.016 32.008 1.00 86.00 108 ASP A N 1
ATOM 907 C CA . ASP A 1 108 ? -26.108 -4.892 32.809 1.00 86.00 108 ASP A CA 1
ATOM 908 C C . ASP A 1 108 ? -26.037 -3.521 33.502 1.00 86.00 108 ASP A C 1
ATOM 910 O O . ASP A 1 108 ? -26.223 -2.461 32.893 1.00 86.00 108 ASP A O 1
ATOM 914 N N . LYS A 1 109 ? -25.790 -3.553 34.812 1.00 84.38 109 LYS A N 1
ATOM 915 C CA . LYS A 1 109 ? -25.693 -2.363 35.655 1.00 84.38 109 LYS A CA 1
ATOM 916 C C . LYS A 1 109 ? -24.408 -1.581 35.385 1.00 84.38 109 LYS A C 1
ATOM 918 O O . LYS A 1 109 ? -24.451 -0.355 35.439 1.00 84.38 109 LYS A O 1
ATOM 923 N N . GLU A 1 110 ? -23.299 -2.254 35.094 1.00 82.56 110 GLU A N 1
ATOM 924 C CA . GLU A 1 110 ?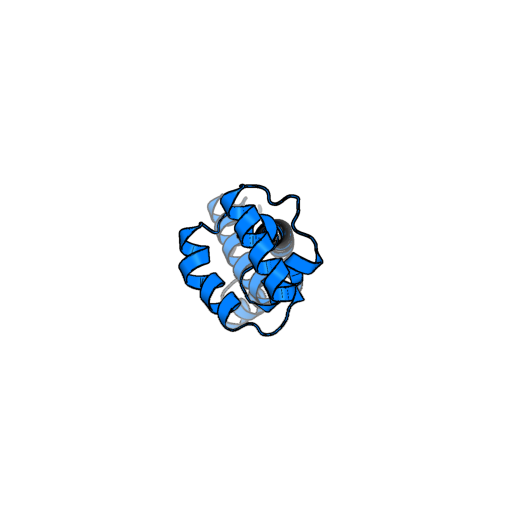 -22.013 -1.596 34.843 1.00 82.56 110 GLU A CA 1
ATOM 925 C C . GLU A 1 110 ? -22.039 -0.848 33.512 1.00 82.56 110 GLU A C 1
ATOM 927 O O . GLU A 1 110 ? -21.750 0.346 33.476 1.00 82.56 110 GLU A O 1
ATOM 932 N N . ILE A 1 111 ? -22.534 -1.497 32.453 1.00 82.00 111 ILE A N 1
ATOM 933 C CA . ILE A 1 111 ? -22.705 -0.873 31.132 1.00 82.00 111 ILE A CA 1
ATOM 934 C C . ILE A 1 111 ? -23.650 0.334 31.219 1.00 82.00 111 ILE A C 1
ATOM 936 O O . ILE A 1 111 ? -23.391 1.383 30.630 1.00 82.00 111 ILE A O 1
ATOM 940 N N . LYS A 1 112 ? -24.733 0.232 32.002 1.00 83.19 112 LYS A N 1
ATOM 941 C CA . LYS A 1 112 ? -25.643 1.362 32.247 1.00 83.19 112 LYS A CA 1
ATOM 942 C C . LYS A 1 112 ? -24.949 2.552 32.899 1.00 83.19 112 LYS A C 1
ATOM 944 O O . LYS A 1 112 ? -25.213 3.684 32.499 1.00 83.19 112 LYS A O 1
ATOM 949 N N . ILE A 1 113 ? -24.096 2.309 33.893 1.00 82.81 113 ILE A N 1
ATOM 950 C CA . ILE A 1 113 ? -23.327 3.367 34.560 1.00 82.81 113 ILE A CA 1
ATOM 951 C C . ILE A 1 113 ? -22.361 4.012 33.562 1.00 82.81 113 ILE A C 1
ATOM 953 O O . ILE A 1 113 ? -22.319 5.238 33.479 1.00 82.81 113 ILE A O 1
ATOM 957 N N . SER A 1 114 ? -21.669 3.216 32.745 1.00 83.56 114 SER A N 1
ATOM 958 C CA . SER A 1 114 ? -20.773 3.728 31.704 1.00 83.56 114 SER A CA 1
ATOM 959 C C . SER A 1 114 ? -21.509 4.590 30.676 1.00 83.56 114 SER A C 1
ATOM 961 O O . SER A 1 114 ? -21.082 5.702 30.394 1.00 83.56 114 SER A O 1
ATOM 963 N N . LEU A 1 115 ? -22.678 4.171 30.184 1.00 84.00 115 LEU A N 1
ATOM 964 C CA . LEU A 1 115 ? -23.480 4.993 29.267 1.00 84.00 115 LEU A CA 1
ATOM 965 C C . LEU A 1 115 ? -23.920 6.325 29.906 1.00 84.00 115 LEU A C 1
ATOM 967 O O . LEU A 1 115 ? -23.836 7.375 29.274 1.00 84.00 115 LEU A O 1
ATOM 971 N N . VAL A 1 116 ? -24.315 6.323 31.183 1.00 84.88 116 VAL A N 1
ATOM 972 C CA . VAL A 1 116 ? -24.632 7.568 31.908 1.00 84.88 116 VAL A CA 1
ATOM 973 C C . VAL A 1 116 ? -23.399 8.466 32.048 1.00 84.88 116 VAL A C 1
ATOM 975 O O . VAL A 1 116 ? -23.508 9.678 31.850 1.00 84.88 116 VAL A O 1
ATOM 978 N N . ASN A 1 117 ? -22.226 7.890 32.323 1.00 83.88 117 ASN A N 1
ATOM 979 C CA . ASN A 1 117 ? -20.966 8.632 32.356 1.00 83.88 117 ASN A CA 1
ATOM 980 C C . ASN A 1 117 ? -20.651 9.242 30.984 1.00 83.88 117 ASN A C 1
ATOM 982 O O . ASN A 1 117 ? -20.228 10.395 30.923 1.00 83.88 117 ASN A O 1
ATOM 986 N N . LEU A 1 118 ? -20.913 8.526 29.884 1.00 83.56 118 LEU A N 1
ATOM 987 C CA . LEU A 1 118 ? -20.757 9.059 28.529 1.00 83.56 118 LEU A CA 1
ATOM 988 C C . LEU A 1 118 ? -21.651 10.280 28.292 1.00 83.56 118 LEU A C 1
ATOM 990 O O . LEU A 1 118 ? -21.166 11.294 27.794 1.00 83.56 118 LEU A O 1
ATOM 994 N N . TRP A 1 119 ? -22.924 10.221 28.697 1.00 84.12 119 TRP A N 1
ATOM 995 C CA . TRP A 1 119 ? -23.831 11.371 28.610 1.00 84.12 119 TRP A CA 1
ATOM 996 C C . TRP A 1 119 ? -23.305 12.579 29.390 1.00 84.12 119 TRP A C 1
ATOM 998 O O . TRP A 1 119 ? -23.254 13.683 28.853 1.00 84.12 119 TRP A O 1
ATOM 1008 N N . GLN A 1 120 ? -22.854 12.368 30.630 1.00 82.25 120 GLN A N 1
ATOM 1009 C CA . GLN A 1 120 ? -22.265 13.434 31.448 1.00 82.25 120 GLN A CA 1
ATOM 1010 C C . GLN A 1 120 ? -20.996 14.019 30.812 1.00 82.25 120 GLN A C 1
ATOM 1012 O O . GLN A 1 120 ? -20.762 15.224 30.897 1.00 82.25 120 GLN A O 1
ATOM 1017 N N . CYS A 1 121 ? -20.188 13.188 30.146 1.00 82.75 121 CYS A N 1
ATOM 1018 C CA . CYS A 1 121 ? -18.991 13.635 29.438 1.00 82.75 121 CYS A CA 1
ATOM 1019 C C . CYS A 1 121 ? -19.330 14.472 28.198 1.00 82.75 121 CYS A C 1
ATOM 1021 O O . CYS A 1 121 ? -18.634 15.451 27.942 1.00 82.75 121 CYS A O 1
ATOM 1023 N N . ILE A 1 122 ? -20.381 14.110 27.454 1.00 82.69 122 ILE A N 1
ATOM 1024 C CA . ILE A 1 122 ? -20.850 14.851 26.273 1.00 82.69 122 ILE A CA 1
ATOM 1025 C C . ILE A 1 122 ? -21.455 16.198 26.692 1.00 82.69 122 ILE A C 1
ATOM 1027 O O . ILE A 1 122 ? -21.084 17.230 26.139 1.00 82.69 122 ILE A O 1
ATOM 1031 N N . ASP A 1 123 ? -22.329 16.203 27.703 1.00 79.81 123 ASP A N 1
ATOM 1032 C CA . ASP A 1 123 ? -23.016 17.409 28.191 1.00 79.81 123 ASP A CA 1
ATOM 1033 C C . ASP A 1 123 ? -22.050 18.378 28.902 1.00 79.81 123 ASP A C 1
ATOM 1035 O O . ASP A 1 123 ? -22.090 19.590 28.699 1.00 79.81 123 ASP A O 1
ATOM 1039 N N . GLY A 1 124 ? -21.108 17.841 29.687 1.00 74.12 124 GLY A N 1
ATOM 1040 C CA . GLY A 1 124 ? -20.081 18.612 30.396 1.00 74.12 124 GLY A CA 1
ATOM 1041 C C . GLY A 1 124 ? -18.777 18.833 29.619 1.00 74.12 124 GLY A C 1
ATOM 1042 O O . GLY A 1 124 ? -17.842 19.419 30.166 1.00 74.12 124 GLY A O 1
ATOM 1043 N N . ASN A 1 125 ? -18.679 18.331 28.382 1.00 72.19 125 ASN A N 1
ATOM 1044 C CA . ASN A 1 125 ? -17.475 18.322 27.538 1.00 72.19 125 ASN A CA 1
ATOM 1045 C C . ASN A 1 125 ? -16.192 17.850 28.268 1.00 72.19 125 ASN A C 1
ATOM 1047 O O . ASN A 1 125 ? -15.096 18.391 28.088 1.00 72.19 125 ASN A O 1
ATOM 1051 N N . CYS A 1 126 ? -16.325 16.844 29.139 1.00 72.19 126 CYS A N 1
ATOM 1052 C CA . CYS A 1 126 ? -15.258 16.365 30.019 1.00 72.19 126 CYS A CA 1
ATOM 1053 C C . CYS A 1 126 ? -14.996 14.870 29.810 1.00 72.19 126 CYS A C 1
ATOM 1055 O O . CYS A 1 126 ? -15.439 14.027 30.575 1.00 72.19 126 CYS A O 1
ATOM 1057 N N . PHE A 1 127 ? -14.204 14.531 28.794 1.00 73.75 127 PHE A N 1
ATOM 1058 C CA . PHE A 1 127 ? -13.857 13.138 28.470 1.00 73.75 127 PHE A CA 1
ATOM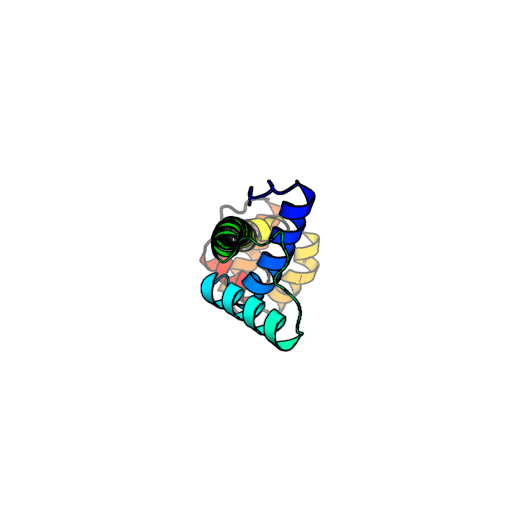 1059 C C . PHE A 1 127 ? -12.696 12.571 29.314 1.00 73.75 127 PHE A C 1
ATOM 1061 O O . PHE A 1 127 ? -12.230 11.463 29.064 1.00 73.75 127 PHE A O 1
ATOM 1068 N N . LYS A 1 128 ? -12.201 13.318 30.316 1.00 67.44 128 LYS A N 1
ATOM 1069 C CA . LYS A 1 128 ? -11.076 12.897 31.178 1.00 67.44 128 LYS A CA 1
ATOM 1070 C C . LYS A 1 128 ? -11.454 11.800 32.178 1.00 67.44 128 LYS A C 1
ATOM 1072 O O . LYS A 1 128 ? -10.565 11.132 32.691 1.00 67.44 128 LYS A O 1
ATOM 1077 N N . SER A 1 129 ? -12.743 11.640 32.469 1.00 68.75 129 SER A N 1
ATOM 1078 C CA . SER A 1 129 ? -13.275 10.641 33.403 1.00 68.75 129 SER A CA 1
ATOM 1079 C C . SER A 1 129 ? -13.595 9.295 32.752 1.00 68.75 129 SER A C 1
ATOM 1081 O O . SER A 1 129 ? -13.963 8.368 33.465 1.00 68.75 129 SER A O 1
ATOM 1083 N N . ILE A 1 130 ? -13.458 9.170 31.426 1.00 78.56 130 ILE A N 1
ATOM 1084 C CA . ILE A 1 130 ? -13.696 7.908 30.720 1.00 78.56 130 ILE A CA 1
ATOM 1085 C C . ILE A 1 130 ? -12.518 6.968 30.967 1.00 78.56 130 ILE A C 1
ATOM 1087 O O . ILE A 1 130 ? -11.373 7.273 30.626 1.00 78.56 130 ILE A O 1
ATOM 1091 N N . THR A 1 131 ? -12.806 5.813 31.557 1.00 80.19 131 THR A N 1
ATOM 1092 C CA . THR A 1 131 ? -11.808 4.782 31.841 1.00 80.19 131 THR A CA 1
ATOM 1093 C C . THR A 1 131 ? -11.625 3.838 30.651 1.00 80.19 131 THR A C 1
ATOM 1095 O O . THR A 1 131 ? -12.460 3.749 29.751 1.00 80.19 131 THR A O 1
ATOM 1098 N N . ASN A 1 132 ? -10.546 3.052 30.660 1.00 75.25 132 ASN A N 1
ATOM 1099 C CA . ASN A 1 132 ? -10.341 2.000 29.657 1.00 75.25 132 ASN A CA 1
ATOM 1100 C C . ASN A 1 132 ? -11.442 0.927 29.684 1.00 75.25 132 ASN A C 1
ATOM 1102 O O . ASN A 1 132 ? -11.667 0.267 28.674 1.00 75.25 132 ASN A O 1
ATOM 1106 N N . GLN A 1 133 ? -12.107 0.738 30.827 1.00 76.25 133 GLN A N 1
ATOM 1107 C CA . GLN A 1 133 ? -13.228 -0.189 30.951 1.00 76.25 133 GLN A CA 1
ATOM 1108 C C . GLN A 1 133 ? -14.474 0.367 30.250 1.00 76.25 133 GLN A C 1
ATOM 1110 O O . GLN A 1 133 ? -15.108 -0.354 29.489 1.00 76.25 133 GLN A O 1
ATOM 1115 N N . ASP A 1 134 ? -14.745 1.665 30.395 1.00 80.00 134 ASP A N 1
ATOM 1116 C CA . ASP A 1 134 ? -15.828 2.339 29.670 1.00 80.00 134 ASP A CA 1
ATOM 1117 C C . ASP A 1 134 ? -15.620 2.266 28.150 1.00 80.00 134 ASP A C 1
ATOM 1119 O O . ASP A 1 134 ? -16.548 1.949 27.411 1.00 80.00 134 ASP A O 1
ATOM 1123 N N . ILE A 1 135 ? -14.385 2.483 27.677 1.00 78.75 135 ILE A N 1
ATOM 1124 C CA . ILE A 1 135 ? -14.041 2.367 26.249 1.00 78.75 135 ILE A CA 1
ATOM 1125 C C . ILE A 1 135 ? -14.349 0.963 25.718 1.00 78.75 135 ILE A C 1
ATOM 1127 O O . ILE A 1 135 ? -14.886 0.841 24.619 1.00 78.75 135 ILE A O 1
ATOM 1131 N N . ARG A 1 136 ? -14.054 -0.088 26.494 1.00 79.44 136 ARG A N 1
ATOM 1132 C CA . ARG A 1 136 ? -14.378 -1.470 26.107 1.00 79.44 136 ARG A CA 1
ATOM 1133 C C . ARG A 1 136 ? -15.880 -1.676 25.979 1.00 79.44 136 ARG A C 1
ATOM 1135 O O . ARG A 1 136 ? -16.319 -2.202 24.964 1.00 79.44 136 ARG A O 1
ATOM 1142 N N . TYR A 1 137 ? -16.663 -1.190 26.940 1.00 82.88 137 TYR A N 1
ATOM 1143 C CA . TYR A 1 137 ? -18.120 -1.278 26.858 1.00 82.88 137 TYR A CA 1
ATOM 1144 C C . TYR A 1 137 ? -18.679 -0.514 25.652 1.00 82.88 137 TYR A C 1
ATOM 1146 O O . TYR A 1 137 ? -19.594 -0.998 24.991 1.00 82.88 137 TYR A O 1
ATOM 1154 N N . TYR A 1 138 ? -18.116 0.642 25.294 1.00 82.88 138 TYR A N 1
ATOM 1155 C CA . TYR A 1 138 ? -18.565 1.366 24.100 1.00 82.88 138 TYR A CA 1
ATOM 1156 C C . TYR A 1 138 ? -18.194 0.653 22.793 1.00 82.88 138 TYR A C 1
ATOM 1158 O O . TYR A 1 138 ? -18.985 0.676 21.851 1.00 82.88 138 TYR A O 1
ATOM 1166 N N . GLN A 1 139 ? -17.038 -0.013 22.743 1.00 79.75 139 GLN A N 1
ATOM 1167 C CA . GLN A 1 139 ? -16.644 -0.854 21.607 1.00 79.75 139 GLN A CA 1
ATOM 1168 C C . GLN A 1 139 ? -17.553 -2.081 21.470 1.00 79.75 139 GLN A C 1
ATOM 1170 O O . GLN A 1 139 ? -18.008 -2.389 20.373 1.00 79.75 139 GLN A O 1
ATOM 1175 N N . GLU A 1 140 ? -17.882 -2.748 22.579 1.00 80.31 140 GLU A N 1
ATOM 1176 C CA . GLU A 1 140 ? -18.809 -3.890 22.595 1.00 80.31 140 GLU A CA 1
ATOM 1177 C C . GLU A 1 140 ? -20.219 -3.506 22.121 1.00 80.31 140 GLU A C 1
ATOM 1179 O O . GLU A 1 140 ? -20.914 -4.307 21.496 1.00 80.31 140 GLU A O 1
ATOM 1184 N N . LEU A 1 141 ? -20.627 -2.259 22.370 1.00 79.25 141 LEU A N 1
ATOM 1185 C CA . LEU A 1 141 ? -21.901 -1.699 21.918 1.00 79.25 141 LEU A CA 1
ATOM 1186 C C . LEU A 1 141 ? -21.849 -1.077 20.511 1.00 79.25 141 LEU A C 1
ATOM 1188 O O . LEU A 1 141 ? -22.848 -0.504 20.077 1.00 79.25 141 LEU A O 1
ATOM 1192 N N . ASN A 1 142 ? -20.721 -1.188 19.797 1.00 77.38 142 ASN A N 1
ATOM 1193 C CA . ASN A 1 142 ? -20.477 -0.566 18.488 1.00 77.38 142 ASN A CA 1
ATOM 1194 C C . ASN A 1 142 ? -20.719 0.958 18.461 1.00 77.38 142 ASN A C 1
ATOM 1196 O O . ASN A 1 142 ? -21.128 1.511 17.441 1.00 77.38 142 ASN A O 1
ATOM 1200 N N . ILE A 1 143 ? -20.474 1.645 19.578 1.00 75.06 143 ILE A N 1
ATOM 1201 C CA . ILE A 1 143 ? -20.558 3.110 19.670 1.00 75.06 143 ILE A CA 1
ATOM 1202 C C . ILE A 1 143 ? -19.266 3.756 19.123 1.00 75.06 143 ILE A C 1
ATOM 1204 O O . ILE A 1 143 ? -19.296 4.907 18.684 1.00 75.06 143 ILE A O 1
ATOM 1208 N N . VAL A 1 144 ? -18.129 3.036 19.149 1.00 62.81 144 VAL A N 1
ATOM 1209 C CA . VAL A 1 144 ? -16.776 3.563 18.859 1.00 62.81 144 VAL A CA 1
ATOM 1210 C C . VAL A 1 144 ? -15.886 2.569 18.127 1.00 62.81 144 VAL A C 1
ATOM 1212 O O . VAL A 1 144 ? -15.906 1.386 18.524 1.00 62.81 144 VAL A O 1
#

Radius of gyration: 27.72 Å; chains: 1; bounding box: 61×33×66 Å

Organism: NCBI:txid162209

pLDDT: mean 82.63, std 12.57, range [48.5, 96.88]

Foldseek 3Di:
DDLDDDDPVLLVVLLVQLVVLCVVVVLPLVNSQVVQVVVCVVVVHDDDSSDPGSVSSNVSSVVVVVVVVVVVVVVVVVVPPPLLNLLQVQALVNCVVPVVVVLVPDPDPVLNVLSVVSNCCRVVVPSVPRDPVSSVSCVVVVVD